Protein AF-A0A6A7LAT1-F1 (afdb_monomer_lite)

Secondary structure (DSSP, 8-state):
---EEEE-HHHHHTT---EEEESS--HHHHHHHHHHHGGGPSP-EEESSHHHHHHHHHHHHHHHHSS-TTTT-EEEHHHHHHHHHT-TT-SSGGGGG--S---S-HHHHHHHHHHHHHHHHTT--

Structure (mmCIF, N/CA/C/O backbone):
data_AF-A0A6A7LAT1-F1
#
_entry.id   AF-A0A6A7LAT1-F1
#
loop_
_atom_site.group_PDB
_atom_site.id
_atom_site.type_symbol
_atom_site.label_atom_id
_atom_site.label_alt_id
_atom_site.label_comp_id
_atom_site.label_asym_id
_atom_site.label_entity_id
_atom_site.label_seq_id
_atom_site.pdbx_PDB_ins_code
_atom_site.Cartn_x
_atom_site.Cartn_y
_atom_site.Cartn_z
_atom_site.occupancy
_atom_site.B_iso_or_equiv
_atom_site.auth_seq_id
_atom_site.auth_comp_id
_atom_site.auth_asym_id
_atom_site.auth_atom_id
_atom_site.pdbx_PDB_model_num
ATOM 1 N N . MET A 1 1 ? 8.166 7.856 12.026 1.00 61.38 1 MET A N 1
ATOM 2 C CA . MET A 1 1 ? 7.104 8.142 11.042 1.00 61.38 1 MET A CA 1
ATOM 3 C C . MET A 1 1 ? 6.238 9.230 11.646 1.00 61.38 1 MET A C 1
ATOM 5 O O . MET A 1 1 ? 5.805 9.044 12.773 1.00 61.38 1 MET A O 1
ATOM 9 N N . THR A 1 2 ? 6.103 10.383 10.993 1.00 81.31 2 THR A N 1
ATOM 10 C CA . THR A 1 2 ? 5.197 11.452 11.454 1.00 81.31 2 THR A CA 1
ATOM 11 C C . THR A 1 2 ? 3.837 11.340 10.790 1.00 81.31 2 THR A C 1
ATOM 13 O O . THR A 1 2 ? 2.855 11.664 11.424 1.00 81.31 2 THR A O 1
ATOM 16 N N . GLU A 1 3 ? 3.777 10.807 9.569 1.00 92.81 3 GLU A N 1
ATOM 17 C CA . GLU A 1 3 ? 2.547 10.603 8.805 1.00 92.81 3 GLU A CA 1
ATOM 18 C C . GLU A 1 3 ? 2.640 9.306 7.988 1.00 92.81 3 GLU A C 1
ATOM 20 O O . GLU A 1 3 ? 3.742 8.807 7.727 1.00 92.81 3 GLU A O 1
ATOM 25 N N . CYS A 1 4 ? 1.503 8.766 7.554 1.00 94.25 4 CYS A N 1
ATOM 26 C CA . CYS A 1 4 ? 1.425 7.615 6.659 1.00 94.25 4 CYS A CA 1
ATOM 27 C C . CYS A 1 4 ? 0.375 7.819 5.559 1.00 94.25 4 CYS A C 1
ATOM 29 O O . CYS A 1 4 ? -0.596 8.555 5.717 1.00 94.25 4 CYS A O 1
ATOM 31 N N . GLY A 1 5 ? 0.585 7.163 4.419 1.00 96.50 5 GLY A N 1
ATOM 32 C CA . GLY A 1 5 ? -0.285 7.254 3.253 1.00 96.50 5 GLY A CA 1
ATOM 33 C C . GLY A 1 5 ? -0.534 5.870 2.678 1.00 96.50 5 GLY A C 1
ATOM 34 O O . GLY A 1 5 ? 0.400 5.078 2.544 1.00 96.50 5 GLY A O 1
ATOM 35 N N . ALA A 1 6 ? -1.784 5.576 2.336 1.00 97.81 6 ALA A N 1
ATOM 36 C CA . ALA A 1 6 ? -2.163 4.342 1.660 1.00 97.81 6 ALA A CA 1
ATOM 37 C C . ALA A 1 6 ? -3.108 4.638 0.496 1.00 97.81 6 ALA A C 1
ATOM 39 O O . ALA A 1 6 ? -3.868 5.605 0.528 1.00 97.81 6 ALA A O 1
ATOM 40 N N . VAL A 1 7 ? -3.056 3.78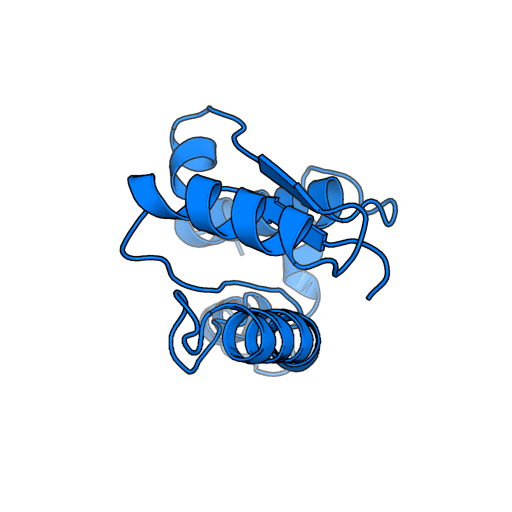7 -0.526 1.00 98.38 7 VAL A N 1
ATOM 41 C CA . VAL A 1 7 ? -3.923 3.848 -1.705 1.00 98.38 7 VAL A CA 1
ATOM 42 C C . VAL A 1 7 ? -4.473 2.457 -1.964 1.00 98.38 7 VAL A C 1
ATOM 44 O O . VAL A 1 7 ? -3.730 1.474 -1.911 1.00 98.38 7 VAL A O 1
ATOM 47 N N . ASP A 1 8 ? -5.765 2.376 -2.256 1.00 98.38 8 ASP A N 1
ATOM 48 C CA . ASP A 1 8 ? -6.377 1.151 -2.753 1.00 98.38 8 ASP A CA 1
ATOM 49 C C . ASP A 1 8 ? -6.034 0.973 -4.241 1.00 98.38 8 ASP A C 1
ATOM 51 O O . ASP A 1 8 ? -6.541 1.677 -5.117 1.00 98.38 8 ASP A O 1
ATOM 55 N N . VAL A 1 9 ? -5.133 0.030 -4.528 1.00 97.88 9 VAL A N 1
ATOM 56 C CA . VAL A 1 9 ? -4.665 -0.256 -5.893 1.00 97.88 9 VAL A CA 1
ATOM 57 C C . VAL A 1 9 ? -5.797 -0.787 -6.779 1.00 97.88 9 VAL A C 1
ATOM 59 O O . VAL A 1 9 ? -5.805 -0.499 -7.976 1.00 97.88 9 VAL A O 1
ATOM 62 N N . ASN A 1 10 ? -6.757 -1.531 -6.219 1.00 96.88 10 ASN A N 1
ATOM 63 C CA . ASN A 1 10 ? -7.884 -2.059 -6.987 1.00 96.88 10 ASN A CA 1
ATOM 64 C C . ASN A 1 10 ? -8.838 -0.928 -7.365 1.00 96.88 10 ASN A C 1
ATOM 66 O O . ASN A 1 10 ? -9.188 -0.796 -8.534 1.00 96.88 10 ASN A O 1
ATOM 70 N N . ALA A 1 11 ? -9.169 -0.051 -6.410 1.00 97.69 11 ALA A N 1
ATOM 71 C CA . ALA A 1 11 ? -9.965 1.138 -6.699 1.00 97.69 11 ALA A CA 1
ATOM 72 C C . ALA A 1 11 ? -9.307 2.009 -7.777 1.00 97.69 11 ALA A C 1
ATOM 74 O O . ALA A 1 11 ? -9.978 2.419 -8.725 1.00 97.69 11 ALA A O 1
ATOM 75 N N . LEU A 1 12 ? -7.987 2.216 -7.682 1.00 97.88 12 LEU A N 1
ATOM 76 C CA . LEU A 1 12 ? -7.232 2.986 -8.671 1.00 97.88 12 LEU A CA 1
ATOM 77 C C . LEU A 1 12 ? -7.278 2.354 -10.063 1.00 97.88 12 LEU A C 1
ATOM 79 O O . LEU A 1 12 ? -7.411 3.069 -11.057 1.00 97.88 12 LEU A O 1
ATOM 83 N N . ARG A 1 13 ? -7.214 1.022 -10.146 1.00 96.06 13 ARG A N 1
ATOM 84 C CA . ARG A 1 13 ? -7.354 0.287 -11.409 1.00 96.06 13 ARG A CA 1
ATOM 85 C C . ARG A 1 13 ? -8.748 0.444 -12.022 1.00 96.06 13 ARG A C 1
ATOM 87 O O . ARG A 1 13 ? -8.855 0.536 -13.241 1.00 96.06 13 ARG A O 1
ATOM 94 N N . ASP A 1 14 ? -9.779 0.553 -11.189 1.00 96.88 14 ASP A N 1
ATOM 95 C CA . ASP A 1 14 ? -11.162 0.827 -11.604 1.00 96.88 14 ASP A CA 1
ATOM 96 C C . ASP A 1 14 ? -11.418 2.315 -11.927 1.00 96.88 14 ASP A C 1
ATOM 98 O O . ASP A 1 14 ? -12.552 2.708 -12.205 1.00 96.88 14 ASP A O 1
ATOM 102 N N . GLY A 1 15 ? -10.393 3.172 -11.861 1.00 96.56 15 GLY A N 1
ATOM 103 C CA . GLY A 1 15 ? -10.506 4.609 -12.123 1.00 96.56 15 GLY A CA 1
ATOM 104 C C . GLY A 1 15 ? -11.003 5.447 -10.939 1.00 96.56 15 GLY A C 1
ATOM 105 O O . GLY A 1 15 ? -11.320 6.622 -11.121 1.00 96.56 15 GLY A O 1
ATOM 106 N N . ARG A 1 16 ? -11.061 4.883 -9.727 1.00 97.62 16 ARG A N 1
ATOM 107 C CA . ARG A 1 16 ? -11.413 5.593 -8.484 1.00 97.62 16 ARG A CA 1
ATOM 108 C C . ARG A 1 16 ? -10.167 5.897 -7.660 1.00 97.62 16 ARG A C 1
ATOM 110 O O . ARG A 1 16 ? -9.286 5.061 -7.521 1.00 97.62 16 ARG A O 1
ATOM 117 N N . VAL A 1 17 ? -10.108 7.070 -7.038 1.00 97.44 17 VAL A N 1
ATOM 118 C CA . VAL A 1 17 ? -9.006 7.421 -6.130 1.00 97.44 17 VAL A CA 1
ATOM 119 C C . VAL A 1 17 ? -9.481 7.265 -4.693 1.00 97.44 17 VAL A C 1
ATOM 121 O O . VAL A 1 17 ? -10.212 8.106 -4.179 1.00 97.44 17 VAL A O 1
ATOM 124 N N . GLU A 1 18 ? -9.068 6.175 -4.049 1.00 98.25 18 GLU A N 1
ATOM 125 C CA . GLU A 1 18 ? -9.368 5.908 -2.643 1.00 98.25 18 GLU A CA 1
ATOM 126 C C . GLU A 1 18 ? -8.078 5.824 -1.840 1.00 98.25 18 GLU A C 1
ATOM 128 O O . GLU A 1 18 ? -7.232 4.954 -2.063 1.00 98.25 18 GLU A O 1
ATOM 133 N N . THR A 1 19 ? -7.930 6.756 -0.904 1.00 98.31 19 THR A N 1
ATOM 134 C CA . THR A 1 19 ? -6.694 6.950 -0.150 1.00 98.31 19 THR A CA 1
ATOM 135 C C . THR A 1 19 ? -6.964 7.066 1.339 1.00 98.31 19 THR A C 1
ATOM 137 O O . THR A 1 19 ? -8.046 7.479 1.754 1.00 98.31 19 THR A O 1
ATOM 140 N N . PHE A 1 20 ? -5.947 6.770 2.136 1.00 98.31 20 PHE A N 1
ATOM 141 C CA . PHE A 1 20 ? -5.903 7.065 3.561 1.00 98.31 20 PHE A CA 1
ATOM 142 C C . PHE A 1 20 ? -4.682 7.937 3.855 1.00 98.31 20 PHE A C 1
ATOM 144 O O . PHE A 1 20 ? -3.590 7.646 3.362 1.00 98.31 20 PHE A O 1
ATOM 151 N N . HIS A 1 21 ? -4.865 8.980 4.665 1.00 98.06 21 HIS A N 1
ATOM 152 C CA . HIS A 1 21 ? -3.794 9.831 5.184 1.00 98.06 21 HIS A CA 1
ATOM 153 C C . HIS A 1 21 ? -3.849 9.801 6.706 1.00 98.06 21 HIS A C 1
ATOM 155 O O . HIS A 1 21 ? -4.782 10.327 7.306 1.00 98.06 21 HIS A O 1
ATOM 161 N N . GLY A 1 22 ? -2.860 9.165 7.326 1.00 96.94 22 GLY A N 1
ATOM 162 C CA . GLY A 1 22 ? -2.656 9.239 8.765 1.00 96.94 22 GLY A CA 1
ATOM 163 C C . GLY A 1 22 ? -1.699 10.376 9.085 1.00 96.94 22 GLY A C 1
ATOM 164 O O . GLY A 1 22 ? -0.569 10.367 8.603 1.00 96.94 22 GLY A O 1
ATOM 165 N N . VAL A 1 23 ? -2.135 11.339 9.892 1.00 94.38 23 VAL A N 1
ATOM 166 C CA . VAL A 1 23 ? -1.350 12.540 10.243 1.00 94.38 23 VAL A CA 1
ATOM 167 C C . VAL A 1 23 ? -0.422 12.340 11.446 1.00 94.38 23 VAL A C 1
ATOM 169 O O . VAL A 1 23 ? 0.368 13.218 11.775 1.00 94.38 23 VAL A O 1
ATOM 172 N N . ASP A 1 24 ? -0.541 11.201 12.128 1.00 95.38 24 ASP A N 1
ATOM 173 C CA . ASP A 1 24 ? 0.304 10.815 13.251 1.00 95.38 24 ASP A CA 1
ATOM 174 C C . ASP A 1 24 ? 0.347 9.285 13.418 1.00 95.38 24 ASP A C 1
ATOM 176 O O . ASP A 1 24 ? -0.072 8.520 12.548 1.00 95.38 24 ASP A O 1
ATOM 180 N N . CYS A 1 25 ? 0.896 8.826 14.543 1.00 95.62 25 CYS A N 1
ATOM 181 C CA . CYS A 1 25 ? 0.889 7.416 14.928 1.00 95.62 25 CYS A CA 1
ATOM 182 C C . CYS A 1 25 ? 0.041 7.152 16.181 1.00 95.62 25 CYS A C 1
ATOM 184 O O . CYS A 1 25 ? 0.375 6.270 16.971 1.00 95.62 25 CYS A O 1
ATOM 186 N N . SER A 1 26 ? -1.010 7.943 16.408 1.00 97.00 26 SER A N 1
ATOM 187 C CA . SER A 1 26 ? -1.921 7.761 17.539 1.00 97.00 26 SER A CA 1
ATOM 188 C C . SER A 1 26 ? -2.779 6.502 17.384 1.00 97.00 26 SER A C 1
ATOM 190 O O . SER A 1 26 ? -2.955 5.963 16.287 1.00 97.00 26 SER A O 1
ATOM 192 N N . GLU A 1 27 ? -3.354 6.038 18.496 1.00 97.88 27 GLU A N 1
ATOM 193 C CA . GLU A 1 27 ? -4.327 4.942 18.461 1.00 97.88 27 GLU A CA 1
ATOM 194 C C . GLU A 1 27 ? -5.540 5.296 17.592 1.00 97.88 27 GLU A C 1
ATOM 196 O O . GLU A 1 27 ? -6.063 4.432 16.893 1.00 97.88 27 GLU A O 1
ATOM 201 N N . ASP A 1 28 ? -5.968 6.562 17.603 1.00 98.25 28 ASP A N 1
ATOM 202 C CA . ASP A 1 28 ? -7.116 7.020 16.824 1.00 98.25 28 ASP A CA 1
ATOM 203 C C . ASP A 1 28 ? -6.837 6.979 15.318 1.00 98.25 28 ASP A C 1
ATOM 205 O O . ASP A 1 28 ? -7.604 6.368 14.577 1.00 98.25 28 ASP A O 1
ATOM 209 N N . THR A 1 29 ? -5.682 7.484 14.871 1.00 98.00 29 THR A N 1
ATOM 210 C CA . THR A 1 29 ? -5.254 7.359 13.467 1.00 98.00 29 THR A CA 1
ATOM 211 C C . THR A 1 29 ? -5.205 5.898 13.026 1.00 98.00 29 THR A C 1
ATOM 213 O O . THR A 1 29 ? -5.696 5.546 11.953 1.00 98.00 29 THR A O 1
ATOM 216 N N . PHE A 1 30 ? -4.669 5.004 13.860 1.00 98.06 30 PHE A N 1
ATOM 217 C CA . PHE A 1 30 ? -4.627 3.576 13.541 1.00 98.06 30 PHE A CA 1
ATOM 218 C C . PHE A 1 30 ? -6.010 2.908 13.588 1.00 98.06 30 PHE A C 1
ATOM 220 O O . PHE A 1 30 ? -6.246 1.962 12.835 1.00 98.06 30 PHE A O 1
ATOM 227 N N . ARG A 1 31 ? -6.944 3.400 14.410 1.00 98.56 31 ARG A N 1
ATOM 228 C CA . ARG A 1 31 ? -8.347 2.956 14.421 1.00 98.56 31 ARG A CA 1
ATOM 229 C C . ARG A 1 31 ? -9.040 3.345 13.124 1.00 98.56 31 ARG A C 1
ATOM 231 O O . ARG A 1 31 ? -9.609 2.476 12.473 1.00 98.56 31 ARG A O 1
ATOM 238 N N . GLN A 1 32 ? -8.900 4.600 12.702 1.00 98.56 32 GLN A N 1
ATOM 239 C CA . GLN A 1 32 ? -9.408 5.076 11.416 1.00 98.56 32 GLN A CA 1
ATOM 240 C C . GLN A 1 32 ? -8.800 4.283 10.256 1.00 98.56 32 GLN A C 1
ATOM 242 O O . GLN A 1 32 ? -9.516 3.885 9.339 1.00 98.56 32 GLN A O 1
ATOM 247 N N . PHE A 1 33 ? -7.497 3.981 10.316 1.00 98.38 33 PHE A N 1
ATOM 248 C CA . PHE A 1 33 ? -6.855 3.171 9.286 1.00 98.38 33 PHE A CA 1
ATOM 249 C C . PHE A 1 33 ? -7.415 1.747 9.255 1.00 98.38 33 PHE A C 1
ATOM 251 O O . PHE A 1 33 ? -7.744 1.232 8.191 1.00 98.38 33 PHE A O 1
ATOM 258 N N . ARG A 1 34 ? -7.578 1.108 10.416 1.00 98.12 34 ARG A N 1
ATOM 259 C CA . ARG A 1 34 ? -8.190 -0.222 10.531 1.00 98.12 34 ARG A CA 1
ATOM 260 C C . ARG A 1 34 ? -9.608 -0.241 9.962 1.00 98.12 34 ARG A C 1
ATOM 262 O O . ARG A 1 34 ? -9.951 -1.161 9.224 1.00 98.12 34 ARG A O 1
ATOM 269 N N . ASP A 1 35 ? -10.411 0.760 10.294 1.00 98.50 35 ASP A N 1
ATOM 270 C CA . ASP A 1 35 ? -11.798 0.857 9.847 1.00 98.50 35 ASP A CA 1
ATOM 271 C C . ASP A 1 35 ? -11.861 1.133 8.331 1.00 98.50 35 ASP A C 1
ATOM 273 O O . ASP A 1 35 ? -12.701 0.570 7.630 1.00 98.50 35 ASP A O 1
ATOM 277 N N . TRP A 1 36 ? -10.895 1.884 7.789 1.00 98.50 36 TRP A N 1
ATOM 278 C CA . TRP A 1 36 ? -10.691 2.022 6.345 1.00 98.50 36 TRP A CA 1
ATOM 279 C C . TRP A 1 36 ? -10.276 0.697 5.682 1.00 98.50 36 TRP A C 1
ATOM 281 O O . TRP A 1 36 ? -10.721 0.396 4.577 1.00 98.50 36 TRP A O 1
ATOM 291 N N . LEU A 1 37 ? -9.472 -0.147 6.331 1.00 98.19 37 LEU A N 1
ATOM 292 C CA . LEU A 1 37 ? -9.086 -1.458 5.788 1.00 98.19 37 LEU A CA 1
ATOM 293 C C . LEU A 1 37 ? -10.222 -2.491 5.835 1.00 98.19 37 LEU A C 1
ATOM 295 O O . LEU A 1 37 ? -10.245 -3.389 4.998 1.00 98.19 37 LEU A O 1
ATOM 299 N N . ALA A 1 38 ? -11.167 -2.377 6.772 1.00 97.94 38 ALA A N 1
ATOM 300 C CA . ALA A 1 38 ? -12.220 -3.369 7.002 1.00 97.94 38 ALA A CA 1
ATOM 301 C C . ALA A 1 38 ? -13.015 -3.784 5.739 1.00 97.94 38 ALA A C 1
ATOM 303 O O . ALA A 1 38 ? -13.088 -4.986 5.476 1.00 97.94 38 ALA A O 1
ATOM 304 N N . PRO A 1 39 ? -13.548 -2.864 4.906 1.00 97.56 39 PRO A N 1
ATOM 305 C CA . PRO A 1 39 ? -14.254 -3.241 3.675 1.00 97.56 39 PRO A CA 1
ATOM 306 C C . PRO A 1 39 ? -13.328 -3.742 2.551 1.00 97.56 39 PRO A C 1
ATOM 308 O O . PRO A 1 39 ? -13.818 -4.163 1.507 1.00 97.56 39 PRO A O 1
ATOM 311 N N . ARG A 1 40 ? -12.003 -3.683 2.740 1.00 97.12 40 ARG A N 1
ATOM 312 C CA . ARG A 1 40 ? -10.972 -4.040 1.748 1.00 97.12 40 ARG A CA 1
ATOM 313 C C . ARG A 1 40 ? -10.294 -5.377 2.050 1.00 97.12 40 ARG A C 1
ATOM 315 O O . ARG A 1 40 ? -9.377 -5.774 1.337 1.00 97.12 40 ARG A O 1
ATOM 322 N N . MET A 1 41 ? -10.710 -6.067 3.113 1.00 96.50 41 MET A N 1
ATOM 323 C CA . MET A 1 41 ? -10.129 -7.349 3.505 1.00 96.50 41 MET A CA 1
ATOM 324 C C . MET A 1 41 ? -10.476 -8.464 2.498 1.00 96.50 41 MET A C 1
ATOM 326 O O . MET A 1 41 ? -11.612 -8.523 2.028 1.00 96.50 41 MET A O 1
ATOM 330 N N . PRO A 1 42 ? -9.548 -9.403 2.221 1.00 95.88 42 PRO A N 1
ATOM 331 C CA . PRO A 1 42 ? -8.177 -9.474 2.736 1.00 95.88 42 PRO A CA 1
ATOM 332 C C . PRO A 1 42 ? -7.229 -8.470 2.058 1.00 95.88 42 PRO A C 1
ATOM 334 O O . PRO A 1 42 ? -7.245 -8.310 0.840 1.00 95.88 42 PRO A O 1
ATOM 337 N N . VAL A 1 43 ? -6.347 -7.844 2.846 1.00 96.69 43 VAL A N 1
ATOM 338 C CA . VAL A 1 43 ? -5.388 -6.836 2.359 1.00 96.69 43 VAL A CA 1
ATOM 339 C C . VAL A 1 43 ? -3.968 -7.391 2.232 1.00 96.69 43 VAL A C 1
ATOM 341 O O . VAL A 1 43 ? -3.528 -8.224 3.024 1.00 96.69 43 VAL A O 1
ATOM 344 N N . VAL A 1 44 ? -3.216 -6.884 1.251 1.00 97.06 44 VAL A N 1
AT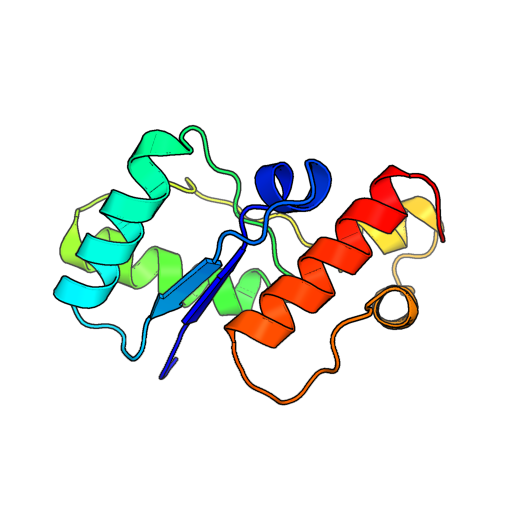OM 345 C CA . VAL A 1 44 ? -1.789 -7.183 1.057 1.00 97.06 44 VAL A CA 1
ATOM 346 C C . VAL A 1 44 ? -0.995 -5.888 1.164 1.00 97.06 44 VAL A C 1
ATOM 348 O O . VAL A 1 44 ? -1.295 -4.915 0.476 1.00 97.06 44 VAL A O 1
ATOM 351 N N . PHE A 1 45 ? 0.042 -5.874 2.003 1.00 97.75 45 PHE A N 1
ATOM 352 C CA . PHE A 1 45 ? 0.911 -4.708 2.125 1.00 97.75 45 PHE A CA 1
ATOM 353 C C . PHE A 1 45 ? 1.870 -4.637 0.938 1.00 97.75 45 PHE A C 1
ATOM 355 O O . PHE A 1 45 ? 2.641 -5.571 0.704 1.00 97.75 45 PHE A O 1
ATOM 362 N N . VAL A 1 46 ? 1.859 -3.529 0.202 1.00 97.44 46 VAL A N 1
ATOM 363 C CA . VAL A 1 46 ? 2.736 -3.302 -0.952 1.00 97.44 46 VAL A CA 1
ATOM 364 C C . VAL A 1 46 ? 3.430 -1.954 -0.791 1.00 97.44 46 VAL A C 1
ATOM 366 O O . VAL A 1 46 ? 2.780 -0.955 -0.507 1.00 97.44 46 VAL A O 1
ATOM 369 N N . SER A 1 47 ? 4.753 -1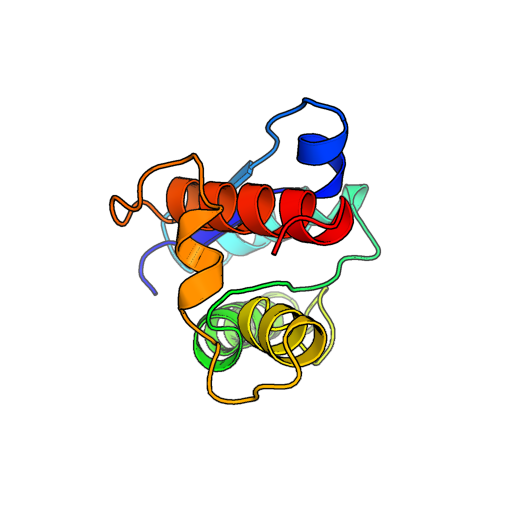.914 -0.961 1.00 95.94 47 SER A N 1
ATOM 370 C CA . SER A 1 47 ? 5.544 -0.687 -0.803 1.00 95.94 47 SER A CA 1
ATOM 371 C C . SER A 1 47 ? 6.826 -0.705 -1.660 1.00 95.94 47 SER A C 1
ATOM 373 O O . SER A 1 47 ? 7.298 -1.759 -2.094 1.00 95.94 47 SER A O 1
ATOM 375 N N . ASP A 1 48 ? 7.406 0.473 -1.925 1.00 92.00 48 ASP A N 1
ATOM 376 C CA . ASP A 1 48 ? 8.773 0.611 -2.462 1.00 92.00 48 ASP A CA 1
ATOM 377 C C . ASP A 1 48 ? 9.853 0.220 -1.440 1.00 92.00 48 ASP A C 1
ATOM 379 O O . ASP A 1 48 ? 10.898 -0.333 -1.796 1.00 92.00 48 ASP A O 1
ATOM 383 N N . ASN A 1 49 ? 9.590 0.499 -0.162 1.00 91.50 49 ASN A N 1
ATOM 384 C CA . ASN A 1 49 ? 10.502 0.301 0.955 1.00 91.50 49 ASN A CA 1
ATOM 385 C C . ASN A 1 49 ? 9.822 -0.466 2.107 1.00 91.50 49 ASN A C 1
ATOM 387 O O . ASN A 1 49 ? 9.724 0.043 3.226 1.00 91.50 49 ASN A O 1
ATOM 391 N N . PRO A 1 50 ? 9.350 -1.706 1.868 1.00 94.44 50 PRO A N 1
ATOM 392 C CA . PRO A 1 50 ? 8.530 -2.419 2.839 1.00 94.44 50 PRO A CA 1
ATOM 393 C C . PRO A 1 50 ? 9.257 -2.678 4.158 1.00 94.44 50 PRO A C 1
ATOM 395 O O . PRO A 1 50 ? 8.603 -2.675 5.186 1.00 94.44 50 PRO A O 1
ATOM 398 N N . ALA A 1 51 ? 10.585 -2.843 4.172 1.00 92.12 51 ALA A N 1
ATOM 399 C CA . ALA A 1 51 ? 11.330 -3.014 5.423 1.00 92.12 51 ALA A CA 1
ATOM 400 C C . ALA A 1 51 ? 11.182 -1.802 6.360 1.00 92.12 51 ALA A C 1
ATOM 402 O O . ALA A 1 51 ? 11.043 -1.973 7.567 1.00 92.12 51 ALA A O 1
ATOM 403 N N . TYR A 1 52 ? 11.167 -0.588 5.802 1.00 93.50 52 TYR A N 1
ATOM 404 C CA . TYR A 1 52 ? 10.971 0.629 6.581 1.00 93.50 52 TYR A CA 1
ATOM 405 C C . TYR A 1 52 ? 9.494 0.885 6.872 1.00 93.50 52 TYR A C 1
ATOM 407 O O . TYR A 1 52 ? 9.141 1.147 8.015 1.00 93.50 52 TYR A O 1
ATOM 415 N N . ASP A 1 53 ? 8.617 0.799 5.873 1.00 94.88 53 ASP A N 1
ATOM 416 C CA . ASP A 1 53 ? 7.211 1.173 6.059 1.00 94.88 53 ASP A CA 1
ATOM 417 C C . ASP A 1 53 ? 6.474 0.160 6.946 1.00 94.88 53 ASP A C 1
ATOM 419 O O . ASP A 1 53 ? 5.746 0.538 7.866 1.00 94.88 53 ASP A O 1
ATOM 423 N N . PHE A 1 54 ? 6.717 -1.138 6.732 1.00 95.62 54 PHE A N 1
ATOM 424 C CA . PHE A 1 54 ? 6.054 -2.206 7.476 1.00 95.62 54 PHE A CA 1
ATOM 425 C C . PHE A 1 54 ? 6.435 -2.207 8.955 1.00 95.62 54 PHE A C 1
ATOM 427 O O . PHE A 1 54 ? 5.599 -2.572 9.773 1.00 95.62 54 PHE A O 1
ATOM 434 N N . GLN A 1 55 ? 7.649 -1.782 9.332 1.00 94.81 55 GLN A N 1
ATOM 435 C CA . GLN A 1 55 ? 8.063 -1.789 10.742 1.00 94.81 55 GLN A CA 1
ATOM 436 C C . GLN A 1 55 ? 7.139 -0.911 11.606 1.00 94.81 55 GLN A C 1
ATOM 438 O O . GLN A 1 55 ? 6.757 -1.311 12.703 1.00 94.81 55 GLN A O 1
ATOM 443 N N . TRP A 1 56 ? 6.726 0.249 11.081 1.00 95.31 56 TRP A N 1
ATOM 444 C CA . TRP A 1 56 ? 5.864 1.203 11.775 1.00 95.31 56 TRP A CA 1
ATOM 445 C C . TRP A 1 56 ? 4.423 0.710 11.804 1.00 95.31 56 TRP A C 1
ATOM 447 O O . TRP A 1 56 ? 3.812 0.662 12.870 1.00 95.31 56 TRP A O 1
ATOM 457 N N . ILE A 1 57 ? 3.913 0.277 10.647 1.00 96.44 57 ILE A N 1
ATOM 458 C CA . ILE A 1 57 ? 2.566 -0.288 10.529 1.00 96.44 57 ILE A CA 1
ATOM 459 C C . ILE A 1 57 ? 2.421 -1.485 11.468 1.00 96.44 57 ILE A C 1
ATOM 461 O O . ILE A 1 57 ? 1.514 -1.509 12.293 1.00 96.44 57 ILE A O 1
ATOM 465 N N . ASN A 1 58 ? 3.358 -2.429 11.423 1.00 97.12 58 ASN A N 1
ATOM 466 C CA . ASN A 1 58 ? 3.350 -3.599 12.287 1.00 97.12 58 ASN A CA 1
ATOM 467 C C . ASN A 1 58 ? 3.411 -3.216 13.770 1.00 97.12 58 ASN A C 1
ATOM 469 O O . ASN A 1 58 ? 2.584 -3.690 14.544 1.00 97.12 58 ASN A O 1
ATOM 473 N N . PHE A 1 59 ? 4.351 -2.353 14.169 1.00 97.12 59 PHE A N 1
ATOM 474 C CA . PHE A 1 59 ? 4.505 -1.955 15.570 1.00 97.12 59 PHE A CA 1
ATOM 475 C C . PHE A 1 59 ? 3.213 -1.376 16.154 1.00 97.12 59 PHE A C 1
ATOM 477 O O . PHE A 1 59 ? 2.763 -1.826 17.207 1.00 97.12 59 PHE A O 1
ATOM 484 N N . TYR A 1 60 ? 2.596 -0.409 15.476 1.00 97.75 60 TYR A N 1
ATOM 485 C CA . TYR A 1 60 ? 1.432 0.293 16.016 1.00 97.75 60 TYR A CA 1
ATOM 486 C C . TYR A 1 60 ? 0.146 -0.532 15.950 1.00 97.75 60 TYR A C 1
ATOM 488 O O . TYR A 1 60 ? -0.628 -0.511 16.905 1.00 97.75 60 TYR A O 1
ATOM 496 N N . PHE A 1 61 ? -0.058 -1.336 14.904 1.00 98.00 61 PHE A N 1
ATOM 497 C CA . PHE A 1 61 ? -1.186 -2.271 14.866 1.00 98.00 61 PHE A CA 1
ATOM 498 C C . PHE A 1 61 ? -1.121 -3.298 16.008 1.00 98.00 61 PHE A C 1
ATOM 500 O O . PHE A 1 61 ? -2.121 -3.525 16.691 1.00 98.00 61 PHE A O 1
ATOM 507 N N . TRP A 1 62 ? 0.062 -3.855 16.289 1.00 98.12 62 TRP A N 1
ATOM 508 C CA . TRP A 1 62 ? 0.255 -4.734 17.446 1.00 98.12 62 TRP A CA 1
ATOM 509 C C . TRP A 1 62 ? 0.078 -4.001 18.774 1.00 98.12 62 TRP A C 1
ATOM 511 O O . TRP A 1 62 ? -0.614 -4.508 19.654 1.00 98.12 62 TRP A O 1
ATOM 521 N N . ARG A 1 63 ? 0.662 -2.805 18.911 1.00 98.00 63 ARG A N 1
ATOM 522 C CA . ARG A 1 63 ? 0.564 -1.986 20.126 1.00 98.00 63 ARG A CA 1
ATOM 523 C C . ARG A 1 63 ? -0.885 -1.671 20.498 1.00 98.00 63 ARG A C 1
ATOM 525 O O . ARG A 1 63 ? -1.206 -1.704 21.680 1.00 98.00 63 ARG A O 1
ATOM 532 N N . TYR A 1 64 ? -1.722 -1.337 19.518 1.00 98.38 64 TYR A N 1
ATOM 533 C CA . TYR A 1 64 ? -3.078 -0.840 19.762 1.00 98.38 64 TYR A CA 1
ATOM 534 C C . TYR A 1 64 ? -4.162 -1.912 19.682 1.00 98.38 64 TYR A C 1
ATOM 536 O O . TYR A 1 64 ? -5.150 -1.830 20.405 1.00 98.38 64 TYR A O 1
ATOM 544 N N . PHE A 1 65 ? -4.000 -2.920 18.824 1.00 98.38 65 PHE A N 1
ATOM 545 C CA . PHE A 1 65 ? -5.067 -3.887 18.540 1.00 98.38 65 PHE A CA 1
ATOM 546 C C . PHE A 1 65 ? -4.638 -5.347 18.687 1.00 98.38 65 PHE A C 1
ATOM 548 O O . PHE A 1 65 ? -5.456 -6.233 18.460 1.00 98.38 65 PHE A O 1
ATOM 555 N N . GLY A 1 66 ? -3.377 -5.619 19.046 1.00 98.12 66 GLY A N 1
ATOM 556 C CA . GLY A 1 66 ? -2.881 -6.983 19.247 1.00 98.12 66 GLY A CA 1
ATOM 557 C C . GLY A 1 66 ? -2.845 -7.837 17.976 1.00 98.12 66 GLY A C 1
ATOM 558 O O . GLY A 1 66 ? -2.751 -9.056 18.070 1.00 98.12 66 GLY A O 1
ATOM 559 N N . GLN A 1 67 ? -2.947 -7.220 16.796 1.00 97.00 67 GLN A N 1
ATOM 560 C CA . GLN A 1 67 ? -2.879 -7.901 15.506 1.00 97.00 67 GLN A CA 1
ATOM 561 C C . GLN A 1 67 ? -2.501 -6.925 14.394 1.00 97.00 67 GLN A C 1
ATOM 563 O O . GLN A 1 67 ? -2.852 -5.749 14.462 1.00 97.00 67 GLN A O 1
ATOM 568 N N . ASN A 1 68 ? -1.861 -7.426 13.336 1.00 97.50 68 ASN A N 1
ATOM 569 C CA . ASN A 1 68 ? -1.587 -6.679 12.108 1.00 97.50 68 ASN A CA 1
ATOM 570 C C . ASN A 1 68 ? -2.466 -7.218 10.958 1.00 97.50 68 ASN A C 1
ATOM 572 O O . ASN A 1 68 ? -2.292 -8.381 10.584 1.00 97.50 68 ASN A O 1
ATOM 576 N N . PRO A 1 69 ? -3.372 -6.410 10.363 1.00 97.19 69 PRO A N 1
ATOM 577 C CA . PRO A 1 69 ? -4.268 -6.872 9.296 1.00 97.19 69 PRO A CA 1
ATOM 578 C C . PRO A 1 69 ? -3.526 -7.309 8.024 1.00 97.19 69 PRO A C 1
ATOM 580 O O . PRO A 1 69 ? -4.076 -8.058 7.223 1.00 97.19 69 PRO A O 1
ATOM 583 N N . PHE A 1 70 ? -2.270 -6.887 7.850 1.00 97.19 70 PHE A N 1
ATOM 584 C CA . PHE A 1 70 ? -1.418 -7.264 6.721 1.00 97.19 70 PHE A CA 1
ATOM 585 C C . PHE A 1 70 ? -0.599 -8.550 6.958 1.00 97.19 70 PHE A C 1
ATOM 587 O O . PHE A 1 70 ? 0.207 -8.942 6.109 1.00 97.19 70 PHE A O 1
ATOM 594 N N . GLY A 1 71 ? -0.757 -9.207 8.111 1.00 95.06 71 GLY A N 1
ATOM 595 C CA . GLY A 1 71 ? 0.006 -10.401 8.476 1.00 95.06 71 GLY A CA 1
ATOM 596 C C . GLY A 1 71 ? 1.470 -10.092 8.807 1.00 95.06 71 GLY A C 1
ATOM 597 O O . GLY A 1 71 ? 1.756 -9.191 9.592 1.00 95.06 71 GLY A O 1
ATOM 598 N N . HIS A 1 72 ? 2.402 -10.860 8.229 1.00 92.12 72 HIS A N 1
ATOM 599 C CA . HIS A 1 72 ? 3.836 -10.835 8.577 1.00 92.12 72 HIS A CA 1
ATOM 600 C C . HIS A 1 72 ? 4.767 -10.431 7.418 1.00 92.12 72 HIS A C 1
ATOM 602 O O . HIS A 1 72 ? 5.983 -10.561 7.541 1.00 92.12 72 HIS A O 1
ATOM 608 N N . SER A 1 73 ? 4.233 -9.992 6.270 1.00 91.50 73 SER A N 1
ATOM 609 C CA . SER A 1 73 ? 5.057 -9.680 5.093 1.00 91.50 73 SER A CA 1
ATOM 610 C C . SER A 1 73 ? 4.502 -8.527 4.263 1.00 91.50 73 SER A C 1
ATOM 612 O O . SER A 1 73 ? 3.290 -8.360 4.157 1.00 91.50 73 SER A O 1
ATOM 614 N N . GLY A 1 74 ? 5.400 -7.794 3.605 1.00 94.62 74 GLY A N 1
ATOM 615 C CA . GLY A 1 74 ? 5.070 -6.849 2.541 1.00 94.62 74 GLY A CA 1
ATOM 616 C C . GLY A 1 74 ? 5.627 -7.303 1.192 1.00 94.62 74 GLY A C 1
ATOM 617 O O . GLY A 1 74 ? 6.575 -8.086 1.126 1.00 94.62 74 GLY A O 1
ATOM 618 N N . ARG A 1 75 ? 5.045 -6.819 0.096 1.00 96.19 75 ARG A N 1
ATOM 619 C CA . ARG A 1 75 ? 5.571 -6.985 -1.264 1.00 96.19 75 ARG A CA 1
ATOM 620 C C . ARG A 1 75 ? 6.359 -5.743 -1.655 1.00 96.19 75 ARG A C 1
ATOM 622 O O . ARG A 1 75 ? 5.860 -4.624 -1.545 1.00 96.19 75 ARG A O 1
ATOM 629 N N . ARG A 1 76 ? 7.586 -5.948 -2.134 1.00 96.12 76 ARG A N 1
ATOM 630 C CA . ARG A 1 76 ? 8.436 -4.872 -2.638 1.00 96.12 76 ARG A CA 1
ATOM 631 C C . ARG A 1 76 ? 8.216 -4.681 -4.134 1.00 96.12 76 ARG A C 1
ATOM 633 O O . ARG A 1 76 ? 8.573 -5.552 -4.923 1.00 96.12 76 ARG A O 1
ATOM 640 N N . ILE A 1 77 ? 7.688 -3.523 -4.533 1.00 96.75 77 ILE A N 1
ATOM 641 C CA . ILE A 1 77 ? 7.414 -3.213 -5.953 1.00 96.75 77 ILE A CA 1
ATOM 642 C C . ILE A 1 77 ? 8.704 -3.297 -6.787 1.00 96.75 77 ILE A C 1
ATOM 644 O O . ILE A 1 77 ? 8.703 -3.793 -7.912 1.00 96.75 77 ILE A O 1
ATOM 648 N N . ALA A 1 78 ? 9.822 -2.835 -6.223 1.00 95.19 78 ALA A N 1
ATOM 649 C CA . ALA A 1 78 ? 11.115 -2.843 -6.898 1.00 95.19 78 ALA A CA 1
ATOM 650 C C . ALA A 1 78 ? 11.646 -4.259 -7.188 1.00 95.19 78 ALA A C 1
ATOM 652 O O . ALA A 1 78 ? 12.264 -4.452 -8.231 1.00 95.19 78 ALA A O 1
ATOM 653 N N . ASP A 1 79 ? 11.377 -5.242 -6.322 1.00 95.38 79 ASP A N 1
ATOM 654 C CA . ASP A 1 79 ? 11.834 -6.625 -6.527 1.00 95.38 79 ASP A CA 1
ATOM 655 C C . ASP A 1 79 ? 10.987 -7.329 -7.592 1.00 95.38 79 ASP A C 1
ATOM 657 O O . ASP A 1 79 ? 11.522 -8.069 -8.417 1.00 95.38 79 ASP A O 1
ATOM 661 N N . PHE A 1 80 ? 9.680 -7.039 -7.637 1.00 95.94 80 PHE A N 1
ATOM 662 C CA . PHE A 1 80 ? 8.816 -7.493 -8.729 1.00 95.94 80 PHE A CA 1
ATOM 663 C C . PHE A 1 80 ? 9.331 -6.981 -10.078 1.00 95.94 80 PHE A C 1
ATOM 665 O O . PHE A 1 80 ? 9.520 -7.755 -11.014 1.00 95.94 80 PHE A O 1
ATOM 672 N N . TYR A 1 81 ? 9.644 -5.686 -10.156 1.00 96.94 81 TYR A N 1
ATOM 673 C CA . TYR A 1 81 ? 10.213 -5.093 -11.360 1.00 96.94 81 TYR A CA 1
ATOM 674 C C . TYR A 1 81 ? 11.578 -5.685 -11.741 1.00 96.94 81 TYR A C 1
ATOM 676 O O . TYR A 1 81 ? 11.795 -6.029 -12.901 1.00 96.94 81 TYR A O 1
ATOM 684 N N . ALA A 1 82 ? 12.488 -5.842 -10.778 1.00 96.31 82 ALA A N 1
ATOM 685 C CA . ALA A 1 82 ? 13.792 -6.457 -11.008 1.00 96.31 82 ALA A CA 1
ATOM 686 C C . ALA A 1 82 ? 13.662 -7.882 -11.578 1.00 96.31 82 ALA A C 1
ATOM 688 O O . ALA A 1 82 ? 14.365 -8.236 -12.527 1.00 96.31 82 ALA A O 1
ATOM 689 N N . GLY A 1 83 ? 12.707 -8.666 -11.062 1.00 96.38 83 GLY A N 1
ATOM 690 C CA . GLY A 1 83 ? 12.359 -9.987 -11.587 1.00 96.38 83 GLY A CA 1
ATOM 691 C C . GLY A 1 83 ? 11.866 -9.945 -13.036 1.00 96.38 83 GLY A C 1
ATOM 692 O O . GLY A 1 83 ? 12.340 -10.723 -13.861 1.00 96.38 83 GLY A O 1
ATOM 693 N N . LEU A 1 84 ? 10.993 -8.991 -13.382 1.00 96.00 84 LEU A N 1
ATOM 694 C CA . LEU A 1 84 ? 10.537 -8.783 -14.768 1.00 96.00 84 LEU A CA 1
ATOM 695 C C . LEU A 1 84 ? 11.683 -8.416 -15.726 1.00 96.00 84 LEU A C 1
ATOM 697 O O . LEU A 1 84 ? 11.598 -8.710 -16.920 1.00 96.00 84 LEU A O 1
ATOM 701 N N . MET A 1 85 ? 12.727 -7.754 -15.220 1.00 96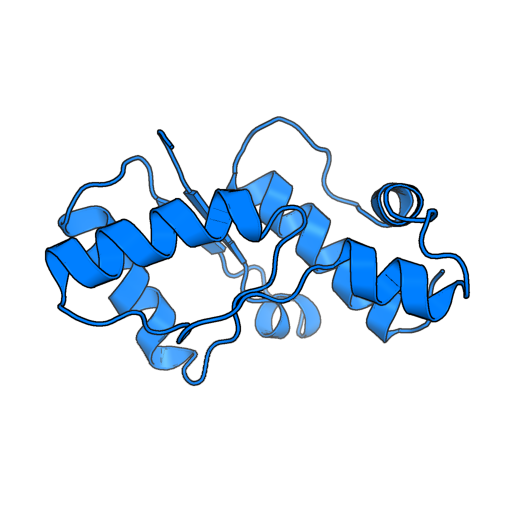.44 85 MET A N 1
ATOM 702 C CA . MET A 1 85 ? 13.910 -7.338 -15.986 1.00 96.44 85 MET A CA 1
ATOM 703 C C . MET A 1 85 ? 14.984 -8.419 -16.095 1.00 96.44 85 MET A C 1
ATOM 705 O O . MET A 1 85 ? 15.897 -8.266 -16.902 1.00 96.44 85 MET A O 1
ATOM 709 N N . GLY A 1 86 ? 14.912 -9.477 -15.284 1.00 97.00 86 GLY A N 1
ATOM 710 C CA . GLY A 1 86 ? 16.010 -10.436 -15.149 1.00 97.00 86 GLY A CA 1
ATOM 711 C C . GLY A 1 86 ? 17.286 -9.815 -14.564 1.00 97.00 86 GLY A C 1
ATOM 712 O O . GLY A 1 86 ? 18.371 -10.354 -14.757 1.00 97.00 86 GLY A O 1
ATOM 713 N N . ASP A 1 87 ? 17.174 -8.683 -13.862 1.00 96.12 87 ASP A N 1
ATOM 714 C CA . ASP A 1 87 ? 18.302 -7.963 -13.269 1.00 96.12 87 ASP A CA 1
ATOM 715 C C . ASP A 1 87 ? 17.942 -7.483 -11.860 1.00 96.12 87 ASP A C 1
ATOM 717 O O . ASP A 1 87 ? 17.259 -6.472 -11.681 1.00 96.12 87 ASP A O 1
ATOM 721 N N . PHE A 1 88 ? 18.472 -8.179 -10.850 1.00 93.62 88 PHE A N 1
ATOM 722 C CA . PHE A 1 88 ? 18.297 -7.844 -9.433 1.00 93.62 88 PHE A CA 1
ATOM 723 C C . PHE A 1 88 ? 18.757 -6.427 -9.063 1.00 93.62 88 PHE A C 1
ATOM 725 O O . PHE A 1 88 ? 18.292 -5.874 -8.066 1.00 93.62 88 PHE A O 1
ATOM 732 N N . ARG A 1 89 ? 19.659 -5.809 -9.838 1.00 94.38 89 ARG A N 1
ATOM 733 C CA . ARG A 1 89 ? 20.112 -4.430 -9.588 1.00 94.38 89 ARG A CA 1
ATOM 734 C C . ARG A 1 89 ? 19.138 -3.388 -10.132 1.00 94.38 89 ARG A C 1
ATOM 736 O O . ARG A 1 89 ? 19.178 -2.230 -9.707 1.00 94.38 89 ARG A O 1
ATOM 743 N N . SER A 1 90 ? 18.224 -3.780 -11.016 1.00 93.62 90 SER A N 1
ATOM 744 C CA . SER A 1 90 ? 17.239 -2.899 -11.634 1.00 93.62 90 SER A CA 1
ATOM 745 C C . SER A 1 90 ? 16.081 -2.603 -10.675 1.00 93.62 90 SER A C 1
ATOM 747 O O . SER A 1 90 ? 14.966 -3.056 -10.869 1.00 93.62 90 SER A O 1
ATOM 749 N N . THR A 1 91 ? 16.330 -1.834 -9.613 1.00 89.38 91 THR A N 1
ATOM 750 C CA . THR A 1 91 ? 15.321 -1.534 -8.569 1.00 89.38 91 THR A CA 1
ATOM 751 C C . THR A 1 91 ? 14.705 -0.139 -8.695 1.00 89.38 91 THR A C 1
ATOM 753 O O . THR A 1 91 ? 13.566 0.093 -8.295 1.00 89.38 91 THR A O 1
ATOM 756 N N . GLN A 1 92 ? 15.438 0.808 -9.286 1.00 92.44 92 GLN A N 1
ATOM 757 C CA . GLN A 1 92 ? 15.035 2.220 -9.351 1.00 92.44 92 GLN A CA 1
ATOM 758 C C . GLN A 1 92 ? 14.339 2.592 -10.661 1.00 92.44 92 GLN A C 1
ATOM 760 O O . GLN A 1 92 ? 13.498 3.488 -10.686 1.00 92.44 92 GLN A O 1
ATOM 765 N N . LYS A 1 93 ? 14.658 1.891 -11.756 1.00 93.25 93 LYS A N 1
ATOM 766 C CA . LYS A 1 93 ? 14.195 2.212 -13.115 1.00 93.25 93 LYS A CA 1
ATOM 767 C C . LYS A 1 93 ? 12.666 2.247 -13.241 1.00 93.25 93 LYS A C 1
ATOM 769 O O . LYS A 1 93 ? 12.151 3.035 -14.030 1.00 93.25 93 LYS A O 1
ATOM 774 N N . ARG A 1 94 ? 11.938 1.478 -12.426 1.00 94.25 94 ARG A N 1
ATOM 775 C CA . ARG A 1 94 ? 10.467 1.492 -12.353 1.00 94.25 94 ARG A CA 1
ATOM 776 C C . ARG A 1 94 ? 9.861 2.828 -11.914 1.00 94.25 94 ARG A C 1
ATOM 778 O O . ARG A 1 94 ? 8.699 3.088 -12.194 1.00 94.25 94 ARG A O 1
ATOM 785 N N . LYS A 1 95 ? 10.627 3.700 -11.246 1.00 93.38 95 LYS A N 1
ATOM 786 C CA . LYS A 1 95 ? 10.142 5.014 -10.789 1.00 93.38 95 LYS A CA 1
ATOM 787 C C . LYS A 1 95 ? 9.757 5.936 -11.950 1.00 93.38 95 LYS A C 1
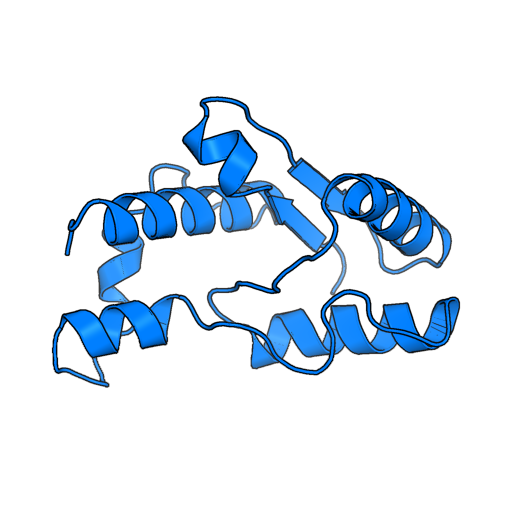ATOM 789 O O . LYS A 1 95 ? 8.914 6.800 -11.755 1.00 93.38 95 LYS A O 1
ATOM 794 N N . ARG A 1 96 ? 10.283 5.700 -13.161 1.00 94.75 96 ARG A N 1
ATOM 795 C CA . ARG A 1 96 ? 9.855 6.403 -14.385 1.00 94.75 96 ARG A CA 1
ATOM 796 C C . ARG A 1 96 ? 8.404 6.120 -14.785 1.00 94.75 96 ARG A C 1
ATOM 798 O O . ARG A 1 96 ? 7.854 6.828 -15.618 1.00 94.75 96 ARG A O 1
ATOM 805 N N . LEU A 1 97 ? 7.808 5.060 -14.231 1.00 95.75 97 LEU A N 1
ATOM 806 C CA . LEU A 1 97 ? 6.425 4.684 -14.504 1.00 95.75 97 LEU A CA 1
ATOM 807 C C . LEU A 1 97 ? 5.424 5.419 -13.599 1.00 95.75 97 LEU A C 1
ATOM 809 O O . LEU A 1 97 ? 4.228 5.378 -13.883 1.00 95.75 97 LEU A O 1
ATOM 813 N N . ARG A 1 98 ? 5.889 6.110 -12.548 1.00 96.06 98 ARG A N 1
ATOM 814 C CA . ARG A 1 98 ? 5.039 6.973 -11.714 1.00 96.06 98 ARG A CA 1
ATOM 815 C C . ARG A 1 98 ? 4.502 8.130 -12.565 1.00 96.06 98 ARG A C 1
ATOM 817 O O . ARG A 1 98 ? 5.261 8.685 -13.361 1.00 96.06 98 ARG A O 1
ATOM 824 N N . ARG A 1 99 ? 3.230 8.502 -12.404 1.00 94.50 99 ARG A N 1
ATOM 825 C CA . ARG A 1 99 ? 2.658 9.720 -13.010 1.00 94.50 99 ARG A CA 1
ATOM 826 C C . ARG A 1 99 ? 2.619 10.846 -11.984 1.00 94.50 99 ARG A C 1
ATOM 828 O O . ARG A 1 99 ? 3.062 11.954 -12.275 1.00 94.50 99 ARG A O 1
ATOM 835 N N . THR A 1 100 ? 2.161 10.542 -10.775 1.00 95.25 100 THR A N 1
ATOM 836 C CA . THR A 1 100 ? 2.162 11.454 -9.636 1.00 95.25 100 THR A CA 1
ATOM 837 C C . THR A 1 100 ? 3.598 11.771 -9.215 1.00 95.25 100 THR A C 1
ATOM 839 O O . THR A 1 100 ? 4.438 10.878 -9.037 1.00 95.25 100 THR A O 1
ATOM 842 N N . LYS A 1 101 ? 3.897 13.070 -9.098 1.00 91.19 101 LYS A N 1
ATOM 843 C CA . LYS A 1 101 ? 5.223 13.576 -8.731 1.00 91.19 101 LYS A CA 1
ATOM 844 C C . LYS A 1 101 ? 5.530 13.231 -7.273 1.00 91.19 101 LYS A C 1
ATOM 846 O O . LYS A 1 101 ? 4.683 13.385 -6.407 1.00 91.19 101 LYS A O 1
ATOM 851 N N . HIS A 1 102 ? 6.768 12.815 -7.017 1.00 88.88 102 HIS A N 1
ATOM 852 C CA . HIS A 1 102 ? 7.285 12.645 -5.661 1.00 88.88 102 HIS A CA 1
ATOM 853 C C . HIS A 1 102 ? 7.521 14.026 -5.036 1.00 88.88 102 HIS A C 1
ATOM 855 O O . HIS A 1 102 ? 8.418 14.750 -5.478 1.00 88.88 102 HIS A O 1
ATOM 861 N N . ASP A 1 103 ? 6.700 14.396 -4.059 1.00 90.81 103 ASP A N 1
ATOM 862 C CA . ASP A 1 103 ? 6.743 15.688 -3.363 1.00 90.81 103 ASP A CA 1
ATOM 863 C C . ASP A 1 103 ? 6.849 15.548 -1.836 1.00 90.81 103 ASP A C 1
ATOM 865 O O . ASP A 1 103 ? 6.716 16.533 -1.115 1.00 90.81 103 ASP A O 1
ATOM 869 N N . HIS A 1 104 ? 7.147 14.334 -1.360 1.00 87.56 104 HIS A N 1
ATOM 870 C CA . HIS A 1 104 ? 7.236 13.957 0.052 1.00 87.56 104 HIS A CA 1
ATOM 871 C C . HIS A 1 104 ? 5.906 13.981 0.815 1.00 87.56 104 HIS A C 1
ATOM 873 O O . HIS A 1 104 ? 5.910 13.764 2.027 1.00 87.56 104 HIS A O 1
ATOM 879 N N . HIS A 1 105 ? 4.771 14.164 0.133 1.00 94.62 105 HIS A N 1
ATOM 880 C CA . HIS A 1 105 ? 3.470 13.896 0.728 1.00 94.62 105 HIS A CA 1
ATOM 881 C C . HIS A 1 105 ? 3.183 12.383 0.677 1.00 94.62 105 HIS A C 1
ATOM 883 O O . HIS A 1 105 ? 3.186 11.786 -0.408 1.00 94.62 105 HIS A O 1
ATOM 889 N N . PRO A 1 106 ? 2.887 11.722 1.812 1.00 94.94 106 PRO A N 1
ATOM 890 C CA . PRO A 1 106 ? 2.854 10.260 1.875 1.00 94.94 106 PRO A CA 1
ATOM 891 C C . PRO A 1 106 ? 1.771 9.642 0.976 1.00 94.94 106 PRO A C 1
ATOM 893 O O . PRO A 1 106 ? 1.974 8.570 0.404 1.00 94.94 106 PRO A O 1
ATOM 896 N N . VAL A 1 107 ? 0.637 10.330 0.791 1.00 97.12 107 VAL A N 1
ATOM 897 C CA . VAL A 1 107 ? -0.421 9.887 -0.134 1.00 97.12 107 VAL A CA 1
ATOM 898 C C . VAL A 1 107 ? 0.021 9.988 -1.593 1.00 97.12 107 VAL A C 1
ATOM 900 O O . VAL A 1 107 ? -0.238 9.068 -2.364 1.00 97.12 107 VAL A O 1
ATOM 903 N N . HIS A 1 108 ? 0.706 11.066 -1.985 1.00 96.88 108 HIS A N 1
ATOM 904 C CA . HIS A 1 108 ? 1.154 11.249 -3.369 1.00 96.88 108 HIS A CA 1
ATOM 905 C C . HIS A 1 108 ? 2.226 10.220 -3.730 1.00 96.88 108 HIS A C 1
ATOM 907 O O . HIS A 1 108 ? 2.215 9.644 -4.818 1.00 96.88 108 HIS A O 1
ATOM 913 N N . ASP A 1 109 ? 3.095 9.904 -2.774 1.00 95.38 109 ASP A N 1
ATOM 914 C CA . ASP A 1 109 ? 4.106 8.866 -2.920 1.00 95.38 109 ASP A CA 1
ATOM 915 C C . ASP A 1 109 ? 3.486 7.476 -3.076 1.00 95.38 109 ASP A C 1
ATOM 917 O O . ASP A 1 109 ? 3.889 6.704 -3.957 1.00 95.38 109 ASP A O 1
ATOM 921 N N . ALA A 1 110 ? 2.487 7.154 -2.250 1.00 97.25 110 ALA A N 1
ATOM 922 C CA . ALA A 1 110 ? 1.725 5.916 -2.361 1.00 97.25 110 ALA A CA 1
ATOM 923 C C . ALA A 1 110 ? 0.959 5.841 -3.696 1.00 97.25 110 ALA A C 1
ATOM 925 O O . ALA A 1 110 ? 0.992 4.798 -4.352 1.00 97.25 110 ALA A O 1
ATOM 926 N N . LEU A 1 111 ? 0.366 6.949 -4.153 1.00 98.00 111 LEU A N 1
ATOM 927 C CA . LEU A 1 111 ? -0.349 7.039 -5.427 1.00 98.00 111 LEU A CA 1
ATOM 928 C C . LEU A 1 111 ? 0.588 6.823 -6.617 1.00 98.00 111 LEU A C 1
ATOM 930 O O . LEU A 1 111 ? 0.342 5.941 -7.436 1.00 98.00 111 LEU A O 1
ATOM 934 N N . GLY A 1 112 ? 1.721 7.528 -6.663 1.00 97.44 112 GLY A N 1
ATOM 935 C CA . GLY A 1 112 ? 2.733 7.329 -7.701 1.00 97.44 112 GLY A CA 1
ATOM 936 C C . GLY A 1 112 ? 3.240 5.886 -7.740 1.00 97.44 112 GLY A C 1
ATOM 937 O O . GLY A 1 112 ? 3.440 5.305 -8.809 1.00 97.44 112 GLY A O 1
ATOM 938 N N . ASN A 1 113 ? 3.421 5.263 -6.573 1.00 97.31 113 ASN A N 1
ATOM 939 C CA . ASN A 1 113 ? 3.786 3.852 -6.478 1.00 97.31 113 ASN A CA 1
ATOM 940 C C . ASN A 1 113 ? 2.703 2.908 -7.012 1.00 97.31 113 ASN A C 1
ATOM 942 O O . ASN A 1 113 ? 3.054 1.971 -7.732 1.00 97.31 113 ASN A O 1
ATOM 946 N N . ALA A 1 114 ? 1.435 3.153 -6.686 1.00 97.81 114 ALA A N 1
ATOM 947 C CA . ALA A 1 114 ? 0.300 2.369 -7.160 1.00 97.81 114 ALA A CA 1
ATOM 948 C C . ALA A 1 114 ? 0.125 2.485 -8.683 1.00 97.81 114 ALA A C 1
ATOM 950 O O . ALA A 1 114 ? 0.007 1.468 -9.361 1.00 97.81 114 ALA A O 1
ATOM 951 N N . GLU A 1 115 ? 0.218 3.693 -9.241 1.00 97.62 115 GLU A N 1
ATOM 952 C CA . GLU A 1 115 ? 0.185 3.923 -10.693 1.00 97.62 115 GLU A CA 1
ATOM 953 C C . GLU A 1 115 ? 1.295 3.153 -11.413 1.00 97.62 115 GLU A C 1
ATOM 955 O O . GLU A 1 115 ? 1.048 2.478 -12.412 1.00 97.62 115 GLU A O 1
ATOM 960 N N . ALA A 1 116 ? 2.526 3.229 -10.895 1.00 97.38 116 ALA A N 1
ATOM 961 C CA . ALA A 1 116 ? 3.644 2.486 -11.457 1.00 97.38 116 ALA A CA 1
ATOM 962 C C . ALA A 1 116 ? 3.385 0.974 -11.398 1.00 97.38 116 ALA A C 1
ATOM 964 O O . ALA A 1 116 ? 3.656 0.282 -12.372 1.00 97.38 116 ALA A O 1
ATOM 965 N N . LEU A 1 117 ? 2.853 0.461 -10.284 1.00 97.69 117 LEU A N 1
ATOM 966 C CA . LEU A 1 117 ? 2.528 -0.957 -10.124 1.00 97.69 117 LEU A CA 1
ATOM 967 C C . LEU A 1 117 ? 1.457 -1.426 -11.119 1.00 97.69 117 LEU A C 1
ATOM 969 O O . LEU A 1 117 ? 1.629 -2.483 -11.719 1.00 97.69 117 LEU A O 1
ATOM 973 N N . ILE A 1 118 ? 0.397 -0.643 -11.333 1.00 97.81 118 ILE A N 1
ATOM 974 C CA . ILE A 1 118 ? -0.656 -0.960 -12.313 1.00 97.81 118 ILE A CA 1
ATOM 975 C C . ILE A 1 118 ? -0.057 -1.061 -13.719 1.00 97.81 118 ILE A C 1
ATOM 977 O O . ILE A 1 118 ? -0.254 -2.064 -14.394 1.00 97.81 118 ILE A O 1
ATOM 981 N N . ARG A 1 119 ? 0.780 -0.097 -14.118 1.00 97.56 119 ARG A N 1
ATOM 982 C CA . ARG A 1 119 ? 1.471 -0.137 -15.419 1.00 97.56 119 ARG A CA 1
ATOM 983 C C . ARG A 1 119 ? 2.369 -1.368 -15.574 1.00 97.56 119 ARG A C 1
ATOM 985 O O . ARG A 1 119 ? 2.443 -1.937 -16.658 1.00 97.56 119 ARG A O 1
ATOM 992 N N . LEU A 1 120 ? 3.022 -1.813 -14.494 1.00 96.75 120 LEU A N 1
ATOM 993 C CA . LEU A 1 120 ? 3.779 -3.072 -14.499 1.00 96.75 120 LEU A CA 1
ATOM 994 C C . LEU A 1 120 ? 2.870 -4.294 -14.703 1.00 96.75 120 LEU A C 1
ATOM 996 O O . LEU A 1 120 ? 3.260 -5.218 -15.416 1.00 96.75 120 LEU A O 1
ATOM 1000 N N . PHE A 1 121 ? 1.678 -4.319 -14.097 1.00 96.06 121 PHE A N 1
ATOM 1001 C CA . PHE A 1 121 ? 0.692 -5.384 -14.327 1.00 96.06 121 PHE A CA 1
ATOM 1002 C C . PHE A 1 121 ? 0.181 -5.405 -15.768 1.00 96.06 121 PHE A C 1
ATOM 1004 O O . PHE A 1 121 ? -0.065 -6.484 -16.303 1.00 96.06 121 PHE A O 1
ATOM 1011 N N . ASP A 1 122 ? 0.109 -4.241 -16.408 1.00 96.31 122 ASP A N 1
ATOM 1012 C CA . ASP A 1 122 ? -0.283 -4.098 -17.812 1.00 96.31 122 ASP A CA 1
ATOM 1013 C C . ASP A 1 122 ? 0.890 -4.345 -18.790 1.00 96.31 122 ASP A C 1
ATOM 1015 O O . ASP A 1 122 ? 0.747 -4.213 -20.004 1.00 96.31 122 ASP A O 1
ATOM 1019 N N . GLY A 1 123 ? 2.055 -4.758 -18.275 1.00 95.19 123 GLY A N 1
ATOM 1020 C CA . GLY A 1 123 ? 3.198 -5.220 -19.066 1.00 95.19 123 GLY A CA 1
ATOM 1021 C C . GLY A 1 123 ? 4.230 -4.148 -19.415 1.00 95.19 123 GLY A C 1
ATOM 1022 O O . GLY A 1 123 ? 5.221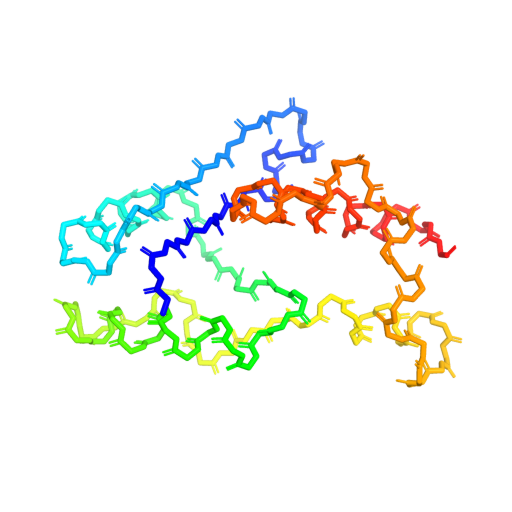 -4.467 -20.078 1.00 95.19 123 GLY A O 1
ATOM 1023 N N . GLU A 1 124 ? 4.056 -2.908 -18.953 1.00 95.31 124 GLU A N 1
ATOM 1024 C CA . GLU A 1 124 ? 5.063 -1.859 -19.124 1.00 95.31 124 GLU A CA 1
ATOM 1025 C C . GLU A 1 124 ? 6.318 -2.156 -18.295 1.00 95.31 124 GLU A C 1
ATOM 1027 O O . GLU A 1 124 ? 6.257 -2.745 -17.214 1.00 95.31 124 GLU A O 1
ATOM 1032 N N . ARG A 1 125 ? 7.487 -1.770 -18.811 1.00 86.12 125 ARG A N 1
ATOM 1033 C CA . ARG A 1 125 ? 8.792 -2.167 -18.272 1.00 86.12 125 ARG A CA 1
ATOM 1034 C C . ARG A 1 125 ? 9.823 -1.067 -18.406 1.00 86.12 125 ARG A C 1
ATOM 1036 O O . ARG A 1 125 ? 9.785 -0.292 -19.385 1.00 86.12 125 ARG A O 1
#

Radius of gyration: 14.54 Å; chains: 1; bounding box: 34×26×39 Å

pLDDT: mean 95.62, std 4.08, range [61.38, 98.56]

Sequence (125 aa):
MTECGAVDVNALRDGRVETFHGVDCSEDTFRQFRDWLAPRMPVVFVSDNPAYDFQWINFYFWRYFGQNPFGHSGRRIADFYAGLMGDFRSTQKRKRLRRTKHDHHPVHDALGNAEALIRLFDGER

Foldseek 3Di:
DQKAKAWDLVCVVVVHTDMQIQRGLDLVSLVVVVVSCVVVPQDAAEDQCCVVVVVSQVVSCCVNPVDRSNHDDHHHLQCVVCVLVVHNVRRCVLLVQFPQDPPVRNHSRNNSSSSSSVVVVVPHD